Protein AF-A0A1X9Z2L7-F1 (afdb_monomer)

Mean predicted aligned error: 3.63 Å

Sequence (67 aa):
MSNHVHLMVSSREGYLLPNMMRDLKKYSIVRILKEIKDSMIESRKEWMLYLFAKAGQQNSNNKNFQF

Secondary structure (DSSP, 8-state):
--S-------PPTT--HHHHHHHHHHHHHHHHHHHHHH-SS-TTHHHHHHHHHHHHHT-TT-SS---

Solvent-accessible surface area (backbone atoms only — not comparable to full-atom values): 4224 Å² total; per-residue (Å²): 129,94,85,71,84,89,83,91,84,84,59,58,90,97,51,60,54,70,58,54,53,52,51,51,53,51,52,51,52,56,49,51,53,48,54,44,70,73,42,90,79,59,86,58,35,67,62,52,53,51,53,22,32,54,48,4,68,75,33,92,92,36,87,54,56,41,134

Foldseek 3Di:
DPPDDDDDDDDDPPDDPVVVVVVVQVVVVVVVLCCLVVDPPDPCSVVQLVVQQVVQVVDPVHDGGDD

Radius of gyration: 14.45 Å; Cα contacts (8 Å, |Δi|>4): 33; chains: 1; bounding box: 36×24×36 Å

pLDDT: mean 93.11, std 5.89, range [56.69, 97.38]

Structure (mmCIF, N/CA/C/O backbone):
data_AF-A0A1X9Z2L7-F1
#
_entry.id   AF-A0A1X9Z2L7-F1
#
loop_
_atom_site.group_PDB
_atom_site.id
_atom_site.type_symbol
_atom_site.label_atom_id
_atom_site.label_alt_id
_atom_site.label_comp_id
_atom_site.label_asym_id
_atom_site.label_entity_id
_atom_site.label_seq_id
_atom_site.pdbx_PDB_ins_code
_atom_site.Cartn_x
_atom_site.Cartn_y
_atom_site.Cartn_z
_atom_site.occupancy
_atom_site.B_iso_or_equiv
_atom_site.auth_seq_id
_atom_site.auth_comp_id
_atom_site.auth_asym_id
_atom_site.auth_atom_id
_atom_site.pdbx_PDB_model_num
ATOM 1 N N . MET A 1 1 ? -2.997 15.503 -8.398 1.00 56.69 1 MET A N 1
ATOM 2 C CA . MET A 1 1 ? -2.400 14.616 -7.374 1.00 56.69 1 MET A CA 1
ATOM 3 C C . MET A 1 1 ? -1.925 13.348 -8.068 1.00 56.69 1 MET A C 1
ATOM 5 O O . MET A 1 1 ? -2.756 12.699 -8.681 1.00 56.69 1 MET A O 1
ATOM 9 N N . SER A 1 2 ? -0.626 13.030 -8.042 1.00 76.94 2 SER A N 1
ATOM 10 C CA . SER A 1 2 ? -0.048 11.841 -8.706 1.00 76.94 2 SER A CA 1
ATOM 11 C C . SER A 1 2 ? 0.453 10.760 -7.736 1.00 76.94 2 SER A C 1
ATOM 13 O O . SER A 1 2 ? 0.813 9.678 -8.184 1.00 76.94 2 SER A O 1
ATOM 15 N N . ASN A 1 3 ? 0.478 11.032 -6.423 1.00 84.06 3 ASN A N 1
ATOM 16 C CA . ASN A 1 3 ? 1.118 10.169 -5.420 1.00 84.06 3 ASN A CA 1
ATOM 17 C C . ASN A 1 3 ? 0.255 9.830 -4.188 1.00 84.06 3 ASN A C 1
ATOM 19 O O . ASN A 1 3 ? 0.732 9.125 -3.305 1.00 84.06 3 ASN A O 1
ATOM 23 N N . HIS A 1 4 ? -0.983 10.321 -4.084 1.00 89.31 4 HIS A N 1
ATOM 24 C CA . HIS A 1 4 ? -1.880 9.963 -2.982 1.00 89.31 4 HIS A CA 1
ATOM 25 C C . HIS A 1 4 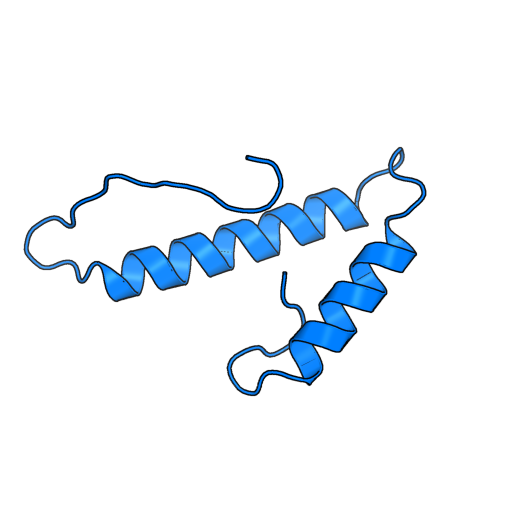? -3.354 10.083 -3.364 1.00 89.31 4 HIS A C 1
ATOM 27 O O . HIS A 1 4 ? -3.709 10.728 -4.352 1.00 89.31 4 HIS A O 1
ATOM 33 N N . VAL A 1 5 ? -4.204 9.454 -2.549 1.00 90.88 5 VAL A N 1
ATOM 34 C CA . VAL A 1 5 ? -5.652 9.359 -2.747 1.00 90.88 5 VAL A CA 1
ATOM 35 C C . VAL A 1 5 ? -6.369 10.040 -1.583 1.00 90.88 5 VAL A C 1
ATOM 37 O O . VAL A 1 5 ? -6.069 9.757 -0.425 1.00 90.88 5 VAL A O 1
ATOM 40 N N . HIS A 1 6 ? -7.329 10.910 -1.897 1.00 94.19 6 HIS A N 1
ATOM 41 C CA . HIS A 1 6 ? -8.257 11.500 -0.928 1.00 94.19 6 HIS A CA 1
ATOM 42 C C . HIS A 1 6 ? -9.566 10.716 -0.929 1.00 94.19 6 HIS A C 1
ATOM 44 O O . HIS A 1 6 ? -10.091 10.395 -1.993 1.00 94.19 6 HIS A O 1
ATOM 50 N N . LEU A 1 7 ?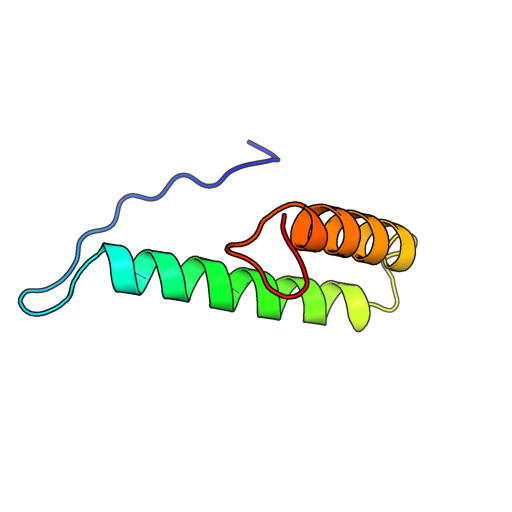 -10.089 10.405 0.256 1.00 94.19 7 LEU A N 1
ATOM 51 C CA . LEU A 1 7 ? -11.305 9.612 0.432 1.00 94.19 7 LEU A CA 1
ATOM 52 C C . LEU A 1 7 ? -12.199 10.278 1.481 1.00 94.19 7 LEU A C 1
ATOM 54 O O . LEU A 1 7 ? -11.732 10.593 2.573 1.00 94.19 7 LEU A O 1
ATOM 58 N N . MET A 1 8 ? -13.486 10.436 1.173 1.00 95.50 8 MET A N 1
ATOM 59 C CA . MET A 1 8 ? -14.528 10.729 2.161 1.00 95.50 8 MET A CA 1
ATOM 60 C C . MET A 1 8 ? -15.342 9.456 2.371 1.00 95.50 8 MET A C 1
ATOM 62 O O . MET A 1 8 ? -16.072 9.034 1.477 1.00 95.50 8 MET A O 1
ATOM 66 N N . VAL A 1 9 ? -15.164 8.804 3.520 1.00 95.31 9 VAL A N 1
ATOM 67 C CA . VAL A 1 9 ? -15.760 7.492 3.810 1.00 95.31 9 VAL A CA 1
ATOM 68 C C . VAL A 1 9 ? -16.216 7.403 5.263 1.00 95.31 9 VAL A C 1
ATOM 70 O O . VAL A 1 9 ? -15.603 7.990 6.153 1.00 95.31 9 VAL A O 1
ATOM 73 N N . SER A 1 10 ? -17.272 6.632 5.504 1.00 95.31 10 SER A N 1
ATOM 74 C CA . SER A 1 10 ? -17.778 6.295 6.836 1.00 95.31 10 SER A CA 1
ATOM 75 C C . SER A 1 10 ? -18.001 4.787 6.953 1.00 95.31 10 SER A C 1
ATOM 77 O O . SER A 1 10 ? -18.168 4.085 5.952 1.00 95.31 10 SER A O 1
ATOM 79 N N . SER A 1 11 ? -17.973 4.267 8.180 1.00 95.88 11 SER A N 1
ATOM 80 C CA . SER A 1 11 ? -18.319 2.877 8.473 1.00 95.88 11 SER A CA 1
ATOM 81 C C . SER A 1 11 ? -19.758 2.771 8.963 1.00 95.88 11 SER A C 1
ATOM 83 O O . SER A 1 11 ? -20.248 3.646 9.675 1.00 95.88 11 SER A O 1
ATOM 85 N N . ARG A 1 12 ? -20.438 1.685 8.584 1.00 95.94 12 ARG A N 1
ATOM 86 C CA . ARG A 1 12 ? -21.735 1.330 9.172 1.00 95.94 12 ARG A CA 1
ATOM 87 C C . ARG A 1 12 ? -21.540 0.861 10.614 1.00 95.94 12 ARG A C 1
ATOM 89 O O . ARG A 1 12 ? -20.449 0.422 10.982 1.00 95.94 12 ARG A O 1
ATOM 96 N N . GLU A 1 13 ? -22.602 0.922 11.409 1.00 94.94 13 GLU A N 1
ATOM 97 C CA . GLU A 1 13 ? -22.600 0.408 12.779 1.00 94.94 13 GLU A CA 1
ATOM 98 C C . GLU A 1 13 ? -22.158 -1.065 12.823 1.00 94.94 13 GLU A C 1
ATOM 100 O O . GLU A 1 13 ? -22.464 -1.848 11.922 1.00 94.94 13 GLU A O 1
ATOM 105 N N . GLY A 1 14 ? -21.365 -1.420 13.835 1.00 95.25 14 GLY A N 1
ATOM 106 C CA . GLY A 1 14 ? -20.750 -2.745 13.960 1.00 95.25 14 GLY A CA 1
ATOM 107 C C . GLY A 1 14 ? -19.489 -2.967 13.111 1.00 95.25 14 GLY A C 1
ATOM 108 O O . GLY A 1 14 ? -18.804 -3.968 13.312 1.00 95.25 14 GLY A O 1
ATOM 109 N N . TYR A 1 15 ? -19.119 -2.040 12.216 1.00 95.50 15 TYR A N 1
ATOM 110 C CA . TYR A 1 15 ? -17.887 -2.118 11.424 1.00 95.50 15 TYR A CA 1
ATO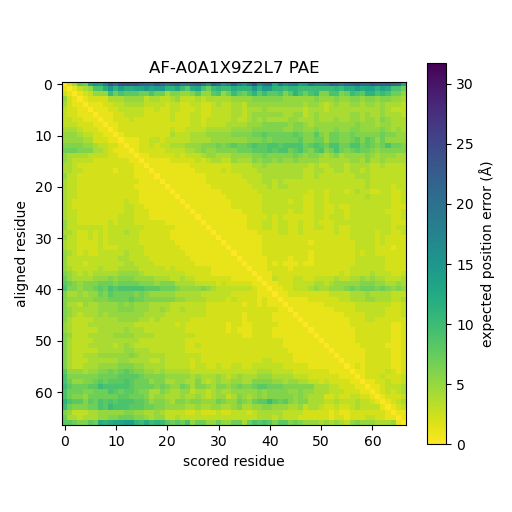M 111 C C . TYR A 1 15 ? -16.873 -1.058 11.847 1.00 95.50 15 TYR A C 1
ATOM 113 O O . TYR A 1 15 ? -17.177 0.129 11.949 1.00 95.50 15 TYR A O 1
ATOM 121 N N . LEU A 1 16 ? -15.623 -1.483 12.023 1.00 97.38 16 LEU A N 1
ATOM 122 C CA . LEU A 1 16 ? -14.519 -0.586 12.346 1.00 97.38 16 LEU A CA 1
ATOM 123 C C . LEU A 1 16 ? -13.879 -0.051 11.062 1.00 97.38 16 LEU A C 1
ATOM 125 O O . LEU A 1 16 ? -13.301 -0.815 10.283 1.00 97.38 16 LEU A O 1
ATOM 129 N N . LEU A 1 17 ? -13.915 1.272 10.876 1.00 96.31 17 LEU A N 1
ATOM 130 C CA . LEU A 1 17 ? -13.240 1.953 9.767 1.00 96.31 17 LEU A CA 1
ATOM 131 C C . LEU A 1 17 ? -11.758 1.548 9.608 1.00 96.31 17 LEU A C 1
ATOM 133 O O . LEU A 1 17 ? -11.360 1.276 8.475 1.00 96.31 17 LEU A O 1
ATOM 137 N N . PRO A 1 18 ? -10.951 1.394 10.681 1.00 96.06 18 PRO A N 1
ATOM 138 C CA . PRO A 1 18 ? -9.572 0.916 10.559 1.00 96.06 18 PRO A CA 1
ATOM 139 C C . PRO A 1 18 ? -9.429 -0.438 9.850 1.00 96.06 18 PRO A C 1
ATOM 141 O O . PRO A 1 18 ? -8.499 -0.616 9.064 1.00 96.06 18 PRO A O 1
ATOM 144 N N . ASN A 1 19 ? -10.361 -1.373 10.070 1.00 96.00 19 ASN A N 1
ATOM 145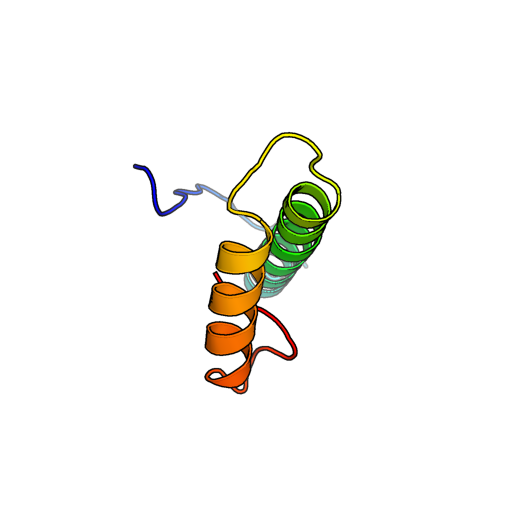 C CA . ASN A 1 19 ? -10.324 -2.687 9.424 1.00 96.00 19 ASN A CA 1
ATOM 146 C C . ASN A 1 19 ? -10.580 -2.559 7.921 1.00 96.00 19 ASN A C 1
ATOM 148 O O . ASN A 1 19 ? -9.822 -3.102 7.120 1.00 96.00 19 ASN A O 1
ATOM 152 N N . MET A 1 20 ? -11.586 -1.768 7.537 1.00 95.25 20 MET A N 1
ATOM 153 C CA . MET A 1 20 ? -11.879 -1.508 6.126 1.00 95.25 20 MET A CA 1
ATOM 154 C C . MET A 1 20 ? -10.722 -0.785 5.436 1.00 95.25 20 MET A C 1
ATOM 156 O O . MET A 1 20 ? -10.343 -1.155 4.330 1.00 95.25 20 MET A O 1
ATOM 160 N N . MET A 1 21 ? -10.112 0.206 6.094 1.00 95.12 21 MET A N 1
ATOM 161 C CA . MET A 1 21 ? -8.964 0.925 5.539 1.00 95.12 21 MET A CA 1
ATOM 162 C C . MET A 1 21 ? -7.744 0.015 5.373 1.00 95.12 21 MET A C 1
ATOM 164 O O . ME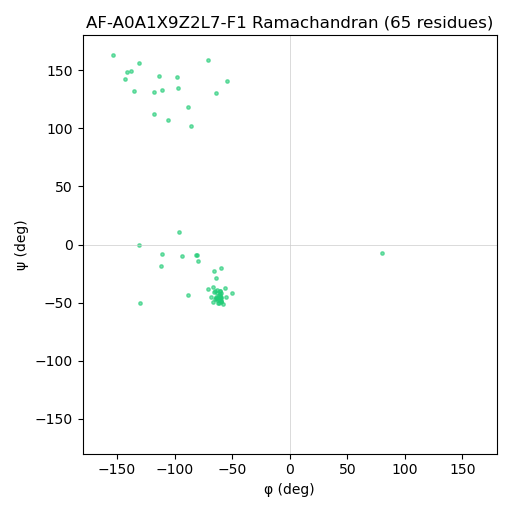T A 1 21 ? -7.055 0.091 4.354 1.00 95.12 21 MET A O 1
ATOM 168 N N . ARG A 1 22 ? -7.484 -0.878 6.335 1.00 93.25 22 ARG A N 1
ATOM 169 C CA . ARG A 1 22 ? -6.436 -1.901 6.223 1.00 93.25 22 ARG A CA 1
ATOM 170 C C . ARG A 1 22 ? -6.684 -2.808 5.018 1.00 93.25 22 ARG A C 1
ATOM 172 O O . ARG A 1 22 ? -5.771 -3.025 4.220 1.00 93.25 22 ARG A O 1
ATOM 179 N N . ASP A 1 23 ? -7.904 -3.316 4.881 1.00 94.50 23 ASP A N 1
ATOM 180 C CA . ASP A 1 23 ? -8.254 -4.279 3.839 1.00 94.50 23 ASP A CA 1
ATOM 181 C C . ASP A 1 23 ? -8.278 -3.624 2.452 1.00 94.50 23 ASP A C 1
ATOM 183 O O . ASP A 1 23 ? -7.751 -4.205 1.505 1.00 94.50 23 ASP A O 1
ATOM 187 N N . LEU A 1 24 ? -8.756 -2.379 2.344 1.00 95.00 24 LEU A N 1
ATOM 188 C CA . LEU A 1 24 ? -8.674 -1.566 1.129 1.00 95.00 24 LEU A CA 1
ATOM 189 C C . LEU A 1 24 ? -7.221 -1.393 0.679 1.00 95.00 24 LEU A C 1
ATOM 191 O O . LEU A 1 24 ? -6.892 -1.673 -0.472 1.00 95.00 24 LEU A O 1
ATOM 195 N N . LYS A 1 25 ? -6.329 -0.970 1.586 1.00 91.81 25 LYS A N 1
ATOM 196 C CA . LYS A 1 25 ? -4.903 -0.802 1.268 1.00 91.81 25 LYS A CA 1
ATOM 197 C C . LYS A 1 25 ? -4.279 -2.126 0.828 1.00 91.81 25 LYS A C 1
ATOM 199 O O . LYS A 1 25 ? -3.582 -2.161 -0.182 1.00 91.81 25 LYS A O 1
ATOM 204 N N . LYS A 1 26 ? -4.565 -3.220 1.541 1.00 92.06 26 LYS A N 1
ATOM 205 C CA . LYS A 1 26 ? -4.052 -4.556 1.208 1.00 92.06 26 LYS A CA 1
ATOM 206 C C . LYS A 1 26 ? -4.537 -5.026 -0.163 1.00 92.06 26 LYS A C 1
ATOM 208 O O . LYS A 1 26 ? -3.719 -5.457 -0.973 1.00 92.06 26 LYS A O 1
ATOM 213 N N . TYR A 1 27 ? -5.840 -4.946 -0.424 1.00 94.75 27 TYR A N 1
ATOM 214 C CA . TYR A 1 27 ? -6.432 -5.372 -1.691 1.00 94.75 27 TYR A CA 1
ATOM 215 C C . TYR A 1 27 ? -5.849 -4.585 -2.866 1.00 94.75 27 TYR A C 1
ATOM 217 O O . TYR A 1 27 ? -5.392 -5.188 -3.837 1.00 94.75 27 TYR A O 1
ATOM 225 N N . SER A 1 28 ? -5.794 -3.256 -2.747 1.00 93.88 28 SER A N 1
ATOM 226 C CA . SER A 1 28 ? -5.256 -2.386 -3.793 1.00 93.88 28 SER A CA 1
ATOM 227 C C . SER A 1 28 ? -3.799 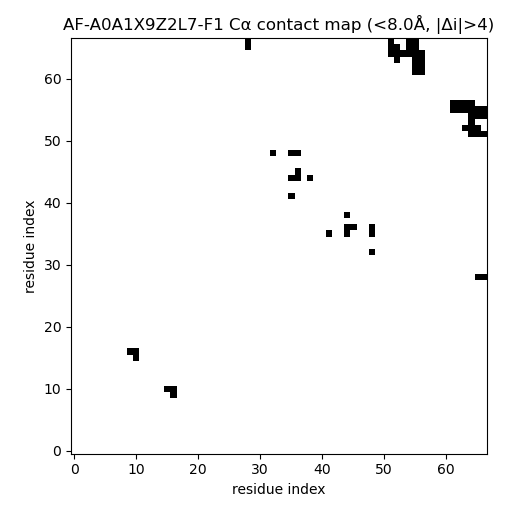-2.713 -4.108 1.00 93.88 28 SER A C 1
ATOM 229 O O . SER A 1 28 ? -3.461 -2.880 -5.274 1.00 93.88 28 SER A O 1
ATOM 231 N N . ILE A 1 29 ? -2.950 -2.895 -3.091 1.00 91.75 29 ILE A N 1
ATOM 232 C CA . ILE A 1 29 ? -1.541 -3.275 -3.284 1.00 91.75 29 ILE A CA 1
ATOM 233 C C . ILE A 1 29 ? -1.429 -4.617 -4.016 1.00 91.75 29 ILE A C 1
ATOM 235 O O . ILE A 1 29 ? -0.705 -4.717 -5.003 1.00 91.75 29 ILE A O 1
ATOM 239 N N . VAL A 1 3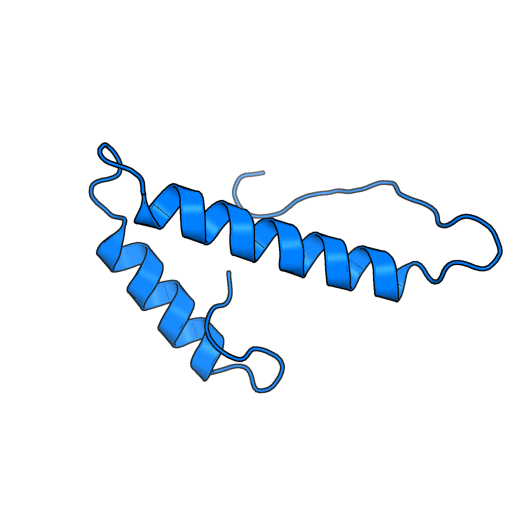0 ? -2.166 -5.643 -3.574 1.00 93.31 30 VAL A N 1
ATOM 240 C CA . VAL A 1 30 ? -2.143 -6.971 -4.212 1.00 93.31 30 VAL A CA 1
ATOM 241 C C . VAL A 1 30 ? -2.590 -6.884 -5.670 1.00 93.31 30 VAL A C 1
ATOM 243 O O . VAL A 1 30 ? -1.966 -7.494 -6.539 1.00 93.31 30 VAL A O 1
ATOM 246 N N . ARG A 1 31 ? -3.643 -6.108 -5.953 1.00 96.12 31 ARG A N 1
ATOM 247 C CA . ARG A 1 31 ? -4.144 -5.938 -7.316 1.00 96.12 31 ARG A CA 1
ATOM 248 C C . ARG A 1 31 ? -3.143 -5.193 -8.193 1.00 96.12 31 ARG A C 1
ATOM 250 O O . ARG A 1 31 ? -2.821 -5.694 -9.261 1.00 96.12 31 ARG A O 1
ATOM 257 N N . ILE A 1 32 ? -2.617 -4.057 -7.741 1.00 94.19 32 ILE A N 1
ATOM 258 C CA . ILE A 1 32 ? -1.656 -3.249 -8.506 1.00 94.19 32 ILE A CA 1
ATOM 259 C C . ILE A 1 32 ? -0.389 -4.055 -8.808 1.00 94.19 32 ILE A C 1
ATOM 261 O O . ILE A 1 32 ? 0.072 -4.053 -9.945 1.00 94.19 32 ILE A O 1
ATOM 265 N N . LEU A 1 33 ? 0.151 -4.793 -7.831 1.00 94.94 33 LEU A N 1
ATOM 266 C CA . LEU A 1 33 ? 1.325 -5.646 -8.055 1.00 94.94 33 LEU A CA 1
ATOM 267 C C . LEU A 1 33 ? 1.063 -6.716 -9.113 1.00 94.94 33 LEU A C 1
ATOM 269 O O . LEU A 1 33 ? 1.939 -6.979 -9.933 1.00 94.94 33 LEU A O 1
ATOM 273 N N . LYS A 1 34 ? -0.135 -7.314 -9.106 1.00 96.00 34 LYS A N 1
ATOM 274 C CA . LYS A 1 34 ? -0.536 -8.274 -10.133 1.00 96.00 34 LYS A CA 1
ATOM 275 C C . LYS A 1 34 ? -0.562 -7.618 -11.513 1.00 96.00 34 LYS A C 1
ATOM 277 O O . LYS A 1 34 ? 0.073 -8.134 -12.422 1.00 96.00 34 LYS A O 1
ATOM 282 N N . GLU A 1 35 ? -1.221 -6.468 -11.648 1.00 96.69 35 GLU A N 1
ATOM 283 C CA . GLU A 1 35 ? -1.291 -5.750 -12.929 1.00 96.69 35 GLU A CA 1
ATOM 284 C C . GLU A 1 35 ? 0.102 -5.350 -13.441 1.00 96.69 35 GLU A C 1
ATOM 286 O O . GLU A 1 35 ? 0.384 -5.496 -14.625 1.00 96.69 35 GLU A O 1
ATOM 291 N N . ILE A 1 36 ? 1.008 -4.900 -12.564 1.00 95.75 36 ILE A N 1
ATOM 292 C CA . ILE A 1 36 ? 2.392 -4.568 -12.945 1.00 95.75 36 ILE A CA 1
ATOM 293 C C . ILE A 1 36 ? 3.149 -5.816 -13.409 1.00 95.75 36 ILE A C 1
ATOM 295 O O . ILE A 1 36 ? 3.818 -5.778 -14.442 1.00 95.75 36 ILE A O 1
ATOM 299 N N . LYS A 1 37 ? 3.056 -6.917 -12.656 1.00 95.25 37 LYS A N 1
ATOM 300 C CA . LYS A 1 37 ? 3.770 -8.166 -12.954 1.00 95.25 37 LYS A CA 1
ATOM 301 C C . LYS A 1 37 ? 3.305 -8.785 -14.273 1.00 95.25 37 LYS A C 1
ATOM 303 O O . LYS A 1 37 ? 4.138 -9.176 -15.097 1.00 95.25 37 LYS A O 1
ATOM 308 N N . ASP A 1 38 ? 1.990 -8.828 -14.465 1.00 97.12 38 ASP A N 1
ATOM 309 C CA . ASP A 1 38 ? 1.337 -9.449 -15.617 1.00 97.12 38 ASP A CA 1
ATOM 310 C C . ASP A 1 38 ? 1.324 -8.513 -16.846 1.00 97.12 38 ASP A C 1
ATOM 312 O O . ASP A 1 38 ? 1.005 -8.945 -17.954 1.00 97.12 38 ASP A O 1
ATOM 316 N N . SER A 1 39 ? 1.717 -7.242 -16.689 1.00 96.62 39 SER A N 1
ATOM 317 C CA . SER A 1 39 ? 1.799 -6.288 -17.797 1.00 96.62 39 SER A CA 1
ATOM 318 C C . SER A 1 39 ? 2.843 -6.705 -18.838 1.00 96.62 39 SER A C 1
ATOM 320 O O . SER A 1 39 ? 4.013 -6.977 -18.532 1.00 96.62 39 SER A O 1
ATOM 322 N N . MET A 1 40 ? 2.410 -6.696 -20.101 1.00 96.06 40 MET A N 1
ATOM 323 C CA . MET A 1 40 ? 3.263 -6.886 -21.279 1.00 96.06 40 MET A CA 1
ATOM 324 C C . MET A 1 40 ? 3.769 -5.563 -21.873 1.00 96.06 40 MET A C 1
ATOM 326 O O . MET A 1 40 ? 4.637 -5.586 -22.739 1.00 96.06 40 MET A O 1
ATOM 330 N N . ILE A 1 41 ? 3.240 -4.419 -21.423 1.00 96.75 41 ILE A N 1
ATOM 331 C CA . ILE A 1 41 ? 3.523 -3.094 -22.009 1.00 96.75 41 ILE A CA 1
ATOM 332 C C . ILE A 1 41 ? 4.328 -2.169 -21.088 1.00 96.75 41 ILE A C 1
ATOM 334 O O . ILE A 1 41 ? 4.908 -1.194 -21.556 1.00 96.75 41 ILE A O 1
ATOM 338 N N . GLU A 1 42 ? 4.376 -2.444 -19.782 1.00 96.12 42 GLU A N 1
ATOM 339 C CA . GLU A 1 42 ? 5.117 -1.611 -18.832 1.00 96.12 42 GLU A CA 1
ATOM 340 C C . GLU A 1 42 ? 6.586 -2.038 -18.775 1.00 96.12 42 GLU A C 1
ATOM 342 O O . GLU A 1 42 ? 6.954 -3.025 -18.133 1.00 96.12 42 GLU A O 1
ATOM 347 N N . SER A 1 43 ? 7.440 -1.261 -19.440 1.00 96.75 43 SER A N 1
ATOM 348 C CA . SER A 1 43 ? 8.875 -1.532 -19.552 1.00 96.75 43 SER A CA 1
ATOM 349 C C . SER A 1 43 ? 9.623 -1.445 -18.219 1.00 96.75 43 SER A C 1
ATOM 351 O O . SER A 1 43 ? 10.669 -2.072 -18.066 1.00 96.75 43 SER A O 1
ATOM 353 N N . ARG A 1 44 ? 9.097 -0.714 -17.225 1.00 96.69 44 ARG A N 1
ATOM 354 C CA . ARG A 1 44 ? 9.750 -0.521 -15.918 1.00 96.69 44 ARG A CA 1
ATOM 355 C C . ARG A 1 44 ? 9.264 -1.494 -14.846 1.00 96.69 44 ARG A C 1
ATOM 357 O O . ARG A 1 44 ? 9.575 -1.289 -13.672 1.00 96.69 44 ARG A O 1
ATOM 364 N N . LYS A 1 45 ? 8.500 -2.533 -15.200 1.00 96.25 45 LYS A N 1
ATOM 365 C CA . LYS A 1 45 ? 7.868 -3.423 -14.211 1.00 96.25 45 LYS A CA 1
ATOM 366 C C . LYS A 1 45 ? 8.861 -4.039 -13.224 1.00 96.25 45 LYS A C 1
ATOM 368 O O . LYS A 1 45 ? 8.630 -3.965 -12.022 1.00 96.25 45 LYS A O 1
ATOM 373 N N . GLU A 1 46 ? 9.998 -4.543 -13.702 1.00 96.62 46 GLU A N 1
ATOM 374 C CA . GLU A 1 46 ? 11.012 -5.173 -12.845 1.00 96.62 46 GLU A CA 1
ATOM 375 C C . GLU A 1 46 ? 11.647 -4.160 -11.887 1.00 96.62 46 GLU A C 1
ATOM 377 O O . GLU A 1 46 ? 11.822 -4.434 -10.700 1.00 96.62 46 GLU A O 1
ATOM 382 N N . TRP A 1 47 ? 11.919 -2.946 -12.378 1.00 97.06 47 TRP A N 1
ATOM 383 C CA . TRP A 1 47 ? 12.446 -1.857 -11.558 1.00 97.06 47 TRP A CA 1
ATOM 384 C C . TRP A 1 47 ? 11.462 -1.448 -10.456 1.00 97.06 47 TRP A C 1
ATOM 386 O O . TRP A 1 47 ? 11.851 -1.331 -9.294 1.00 97.06 47 TRP A O 1
ATOM 396 N N . MET A 1 48 ? 10.180 -1.291 -10.795 1.00 95.69 48 MET A N 1
ATOM 397 C CA . MET A 1 48 ? 9.136 -0.972 -9.820 1.00 95.69 48 MET A CA 1
ATOM 398 C C . MET A 1 48 ? 8.974 -2.083 -8.778 1.00 95.69 48 MET A C 1
ATOM 400 O O . MET A 1 48 ? 8.975 -1.801 -7.582 1.00 95.69 48 MET A O 1
ATOM 404 N N . LEU A 1 49 ? 8.896 -3.347 -9.208 1.00 95.75 49 LEU A N 1
ATOM 405 C CA . LEU A 1 49 ? 8.776 -4.494 -8.305 1.00 95.75 49 LEU A CA 1
ATOM 406 C C . LEU A 1 49 ? 9.963 -4.580 -7.339 1.00 95.75 49 LEU A C 1
ATOM 408 O O . LEU A 1 49 ? 9.757 -4.808 -6.147 1.00 95.75 49 LEU A O 1
ATOM 412 N N . TYR A 1 50 ? 11.184 -4.335 -7.818 1.00 96.19 50 TYR A N 1
ATOM 413 C CA . TYR A 1 50 ? 12.372 -4.270 -6.968 1.00 96.19 50 TYR A CA 1
ATOM 414 C C . TYR A 1 50 ? 12.279 -3.152 -5.920 1.00 96.19 50 TYR A C 1
ATOM 416 O O . TYR A 1 50 ? 12.519 -3.395 -4.734 1.00 96.19 50 TYR A O 1
ATOM 424 N N . LEU A 1 51 ? 11.897 -1.936 -6.327 1.00 95.50 51 LEU A N 1
ATOM 425 C CA . LEU A 1 51 ? 11.752 -0.807 -5.4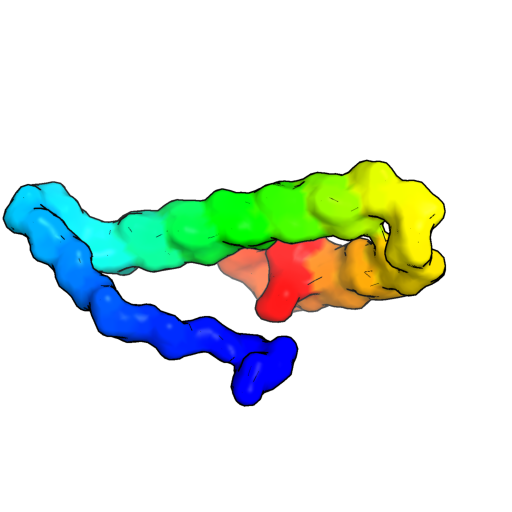04 1.00 95.50 51 LEU A CA 1
ATOM 426 C C . LEU A 1 51 ? 10.698 -1.083 -4.329 1.00 95.50 51 LEU A C 1
ATOM 428 O O . LEU A 1 51 ? 10.958 -0.871 -3.143 1.00 95.50 51 LEU A O 1
ATOM 432 N N . PHE A 1 52 ? 9.539 -1.609 -4.726 1.00 94.44 52 PHE A N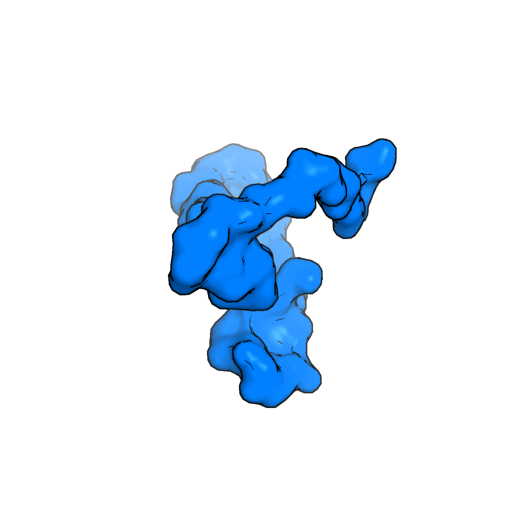 1
ATOM 433 C CA . PHE A 1 52 ? 8.464 -1.930 -3.792 1.00 94.44 52 PHE A CA 1
ATOM 434 C C . PHE A 1 52 ? 8.849 -3.064 -2.843 1.00 94.44 52 PHE A C 1
ATOM 436 O O . PHE A 1 52 ? 8.494 -3.017 -1.664 1.00 94.44 52 PHE A O 1
ATOM 443 N N . ALA A 1 53 ? 9.597 -4.063 -3.322 1.00 95.19 53 ALA A N 1
ATOM 444 C CA . ALA A 1 53 ? 10.103 -5.141 -2.479 1.00 95.19 53 ALA A CA 1
ATOM 445 C C . ALA A 1 53 ? 11.073 -4.603 -1.422 1.00 95.19 53 ALA A C 1
ATOM 447 O O . ALA A 1 53 ? 10.944 -4.905 -0.235 1.00 95.19 53 ALA A O 1
ATOM 448 N N . LYS A 1 54 ? 12.008 -3.744 -1.840 1.00 95.56 54 LYS A N 1
ATOM 449 C CA . LYS A 1 54 ? 12.970 -3.102 -0.941 1.00 95.56 54 LYS A CA 1
ATOM 450 C C . LYS A 1 54 ? 12.270 -2.259 0.127 1.00 95.56 54 LYS A C 1
ATOM 452 O O . LYS A 1 54 ? 12.613 -2.366 1.301 1.00 95.56 54 LYS A O 1
ATOM 457 N N . ALA A 1 55 ? 11.270 -1.466 -0.257 1.00 94.06 55 ALA A N 1
ATOM 458 C CA . ALA A 1 55 ? 10.480 -0.678 0.688 1.00 94.06 55 ALA A CA 1
ATOM 459 C C . ALA A 1 55 ? 9.694 -1.567 1.669 1.00 94.06 55 ALA A C 1
ATOM 461 O O . ALA A 1 55 ? 9.630 -1.270 2.859 1.00 94.06 55 ALA A O 1
ATOM 462 N N . GLY A 1 56 ? 9.138 -2.685 1.187 1.00 93.75 56 GLY A N 1
ATOM 463 C CA . GLY A 1 56 ? 8.442 -3.665 2.021 1.00 93.75 56 GLY A CA 1
ATOM 464 C C . GLY A 1 56 ? 9.345 -4.288 3.084 1.00 93.75 56 GLY A C 1
ATOM 465 O O . GLY A 1 56 ? 8.950 -4.365 4.240 1.00 93.75 56 GLY A O 1
ATOM 466 N N . GLN A 1 57 ? 10.576 -4.656 2.720 1.00 93.56 57 GLN A N 1
ATOM 467 C CA . GLN A 1 57 ? 11.560 -5.227 3.651 1.00 93.56 57 GLN A CA 1
ATOM 468 C C . GLN A 1 57 ? 11.978 -4.252 4.763 1.00 93.56 57 GLN A C 1
ATOM 470 O O . GLN A 1 57 ? 12.336 -4.680 5.856 1.00 93.56 57 GLN A O 1
ATOM 475 N N . GLN A 1 58 ? 11.930 -2.943 4.499 1.00 93.62 58 GLN A N 1
ATOM 476 C CA . GLN A 1 58 ? 12.288 -1.904 5.469 1.00 93.62 58 GLN A CA 1
ATOM 477 C C . GLN A 1 58 ? 11.165 -1.591 6.471 1.00 93.62 58 GLN A C 1
ATOM 479 O O . GLN A 1 58 ? 11.403 -0.872 7.440 1.00 93.62 58 GLN A O 1
ATOM 484 N N . ASN A 1 59 ? 9.954 -2.118 6.269 1.00 91.44 59 ASN A N 1
ATOM 485 C CA . ASN A 1 59 ? 8.820 -1.893 7.159 1.00 91.44 59 ASN A CA 1
ATOM 486 C C . ASN A 1 59 ? 8.343 -3.207 7.784 1.00 91.44 59 ASN A C 1
ATOM 488 O O . ASN A 1 59 ? 7.732 -4.031 7.114 1.00 91.44 59 ASN A O 1
ATOM 492 N N . SER A 1 60 ? 8.518 -3.350 9.099 1.00 90.69 60 SER A N 1
ATOM 493 C CA . SER A 1 60 ? 8.113 -4.542 9.861 1.00 90.69 60 SER A CA 1
ATOM 494 C C . SER A 1 60 ? 6.613 -4.860 9.799 1.00 90.69 60 SER A C 1
ATOM 496 O O . SER A 1 60 ? 6.216 -5.997 10.049 1.00 90.69 60 SER A O 1
ATOM 498 N N . ASN A 1 61 ? 5.768 -3.887 9.445 1.00 87.06 61 ASN A N 1
ATOM 499 C CA . ASN A 1 61 ? 4.328 -4.095 9.287 1.00 87.06 61 ASN A CA 1
ATOM 500 C C . ASN A 1 61 ? 3.955 -4.746 7.946 1.00 87.06 61 ASN A C 1
ATOM 502 O O . ASN A 1 61 ? 2.822 -5.201 7.778 1.00 87.06 61 ASN A O 1
ATOM 506 N N . ASN A 1 62 ? 4.881 -4.783 6.987 1.00 87.31 62 ASN A N 1
ATOM 507 C CA . ASN A 1 62 ? 4.683 -5.358 5.666 1.00 87.31 62 ASN A CA 1
ATOM 508 C C . ASN A 1 62 ? 5.569 -6.593 5.496 1.00 87.31 62 ASN A C 1
ATOM 510 O O . ASN A 1 62 ? 6.679 -6.662 6.003 1.00 87.31 62 ASN A O 1
ATOM 514 N N . LYS A 1 63 ? 5.068 -7.601 4.777 1.00 83.75 63 LYS A N 1
ATOM 515 C CA . LYS A 1 63 ? 5.829 -8.843 4.560 1.00 83.75 63 LYS A CA 1
ATOM 516 C C . LYS A 1 63 ? 6.729 -8.779 3.330 1.00 83.75 63 LYS A C 1
ATOM 518 O O . LYS A 1 63 ? 7.858 -9.242 3.381 1.00 83.75 63 LYS A O 1
ATOM 523 N N . ASN A 1 64 ? 6.208 -8.233 2.228 1.00 87.44 64 ASN A N 1
ATOM 524 C CA . ASN A 1 64 ? 6.832 -8.398 0.912 1.00 87.44 64 ASN A CA 1
ATOM 525 C C . ASN A 1 64 ? 7.025 -7.075 0.165 1.00 87.44 64 ASN A C 1
ATOM 527 O O . ASN A 1 64 ? 8.114 -6.823 -0.326 1.00 87.44 64 ASN A O 1
ATOM 531 N N . PHE A 1 65 ? 5.984 -6.244 0.058 1.00 92.75 65 PHE A N 1
ATOM 532 C CA . PHE A 1 65 ? 5.984 -5.051 -0.795 1.00 92.75 65 PHE A CA 1
ATOM 533 C C . PHE A 1 65 ? 5.341 -3.856 -0.088 1.00 92.75 65 PHE A C 1
ATOM 535 O O . PHE A 1 65 ? 4.410 -4.037 0.702 1.00 92.75 65 PHE A O 1
ATOM 542 N N . GLN A 1 66 ? 5.799 -2.648 -0.420 1.00 90.12 66 GLN A N 1
ATOM 543 C CA . GLN A 1 66 ? 5.200 -1.379 -0.006 1.00 90.12 66 GLN A CA 1
ATOM 544 C C . GLN A 1 66 ? 5.295 -0.337 -1.132 1.00 90.12 66 GLN A C 1
ATOM 546 O O . GLN A 1 66 ? 6.303 -0.287 -1.834 1.00 90.12 66 GLN A O 1
ATOM 551 N N . PHE A 1 67 ? 4.245 0.479 -1.264 1.00 83.00 67 PHE A N 1
ATOM 552 C CA . PHE A 1 67 ? 4.164 1.656 -2.135 1.00 83.00 67 PHE A CA 1
ATOM 553 C C . PHE A 1 67 ? 4.357 2.936 -1.321 1.00 83.00 67 PHE A C 1
ATOM 555 O O . PHE A 1 67 ? 3.927 2.939 -0.140 1.00 83.00 67 PHE A O 1
#